Protein AF-A0A7G1IMS7-F1 (afdb_monomer_lite)

pLDDT: mean 81.99, std 18.88, range [33.56, 96.56]

Radius of gyration: 14.57 Å; chains: 1; bounding box: 38×28×28 Å

Organism: Mycobacterium kansasii (NCBI:txid1768)

InterPro domains:
  IPR000771 Fructose-bisphosphate aldolase, class-II [PF01116] (9-60)
  IPR006411 Fructose-bisphosphate aldolase, class II, yeast/E. coli subtype [PTHR30559] (2-56)
  IPR013785 Aldolase-type TIM barrel [G3DSA:3.20.20.70] (7-66)

Structure (mmCIF, N/CA/C/O backbone):
data_AF-A0A7G1IMS7-F1
#
_entry.id   AF-A0A7G1IMS7-F1
#
loop_
_atom_site.group_PDB
_atom_site.id
_atom_site.type_symbol
_atom_site.label_atom_id
_atom_site.label_alt_id
_atom_site.label_comp_id
_atom_site.label_asym_id
_atom_site.label_entity_id
_atom_site.label_seq_id
_atom_site.pdbx_PDB_ins_code
_atom_site.Cartn_x
_atom_site.Cartn_y
_atom_site.Cartn_z
_atom_site.occupancy
_atom_site.B_iso_or_equiv
_atom_site.auth_seq_id
_atom_site.auth_comp_id
_atom_site.auth_asym_id
_atom_site.auth_atom_id
_atom_site.pdbx_PDB_model_num
ATOM 1 N N . MET A 1 1 ? -7.110 15.439 -3.528 1.00 51.25 1 MET A N 1
ATOM 2 C CA . MET A 1 1 ? -5.666 15.255 -3.797 1.00 51.25 1 MET A CA 1
ATOM 3 C C . MET A 1 1 ? -5.409 13.751 -3.811 1.00 51.25 1 MET A C 1
ATOM 5 O O . MET A 1 1 ? -5.904 13.115 -2.894 1.00 51.25 1 MET A O 1
ATOM 9 N N . PRO A 1 2 ? -4.742 13.162 -4.822 1.00 77.19 2 PRO A N 1
ATOM 10 C CA . PRO A 1 2 ? -4.580 11.701 -4.937 1.00 77.19 2 PRO A CA 1
ATOM 11 C C . PRO A 1 2 ? -3.562 11.099 -3.950 1.00 77.19 2 PRO A C 1
ATOM 13 O O . PRO A 1 2 ? -3.334 9.898 -3.958 1.00 77.19 2 PRO A O 1
ATOM 16 N N . ILE A 1 3 ? -2.934 11.934 -3.116 1.00 85.25 3 ILE A N 1
ATOM 17 C CA . ILE A 1 3 ? -1.999 11.538 -2.063 1.00 85.25 3 ILE A CA 1
ATOM 18 C C . ILE A 1 3 ? -2.636 11.923 -0.728 1.00 85.25 3 ILE A C 1
ATOM 20 O O . ILE A 1 3 ? -3.056 13.071 -0.559 1.00 85.25 3 ILE A O 1
ATOM 24 N N . ALA A 1 4 ? -2.718 10.968 0.197 1.00 86.94 4 ALA A N 1
ATOM 25 C CA . ALA A 1 4 ? -3.237 11.197 1.539 1.00 86.94 4 ALA A CA 1
ATOM 26 C C . ALA A 1 4 ? -2.295 12.110 2.340 1.00 86.94 4 ALA A C 1
ATOM 28 O O . ALA A 1 4 ? -1.073 11.956 2.291 1.00 86.94 4 ALA A O 1
ATOM 29 N N . THR A 1 5 ? -2.863 13.052 3.096 1.00 93.56 5 THR A N 1
ATOM 30 C CA . THR A 1 5 ? -2.108 13.755 4.142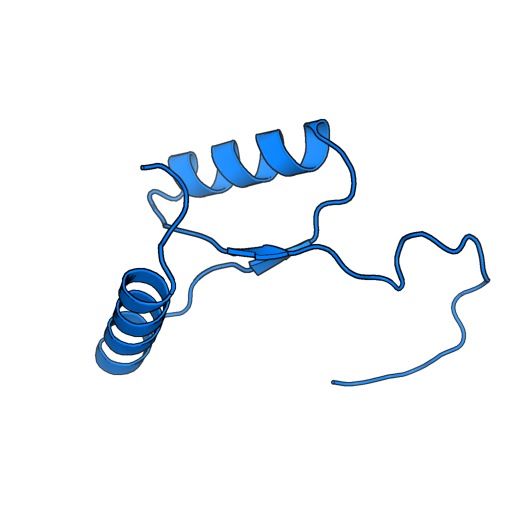 1.00 93.56 5 THR A CA 1
ATOM 31 C C . THR A 1 5 ? -1.892 12.813 5.335 1.00 93.56 5 THR A C 1
ATOM 33 O O . THR A 1 5 ? -2.574 11.787 5.428 1.00 93.56 5 THR A O 1
ATOM 36 N N . PRO A 1 6 ? -0.972 13.121 6.267 1.00 91.31 6 PRO A N 1
ATOM 37 C CA . PRO A 1 6 ? -0.748 12.283 7.447 1.00 91.31 6 PRO A CA 1
ATOM 38 C C . PRO A 1 6 ? -2.019 12.016 8.266 1.00 91.31 6 PRO A C 1
ATOM 40 O O . PRO A 1 6 ? -2.212 10.910 8.766 1.00 91.31 6 PRO A O 1
ATOM 43 N N . GLU A 1 7 ? -2.909 13.003 8.364 1.00 93.44 7 GLU A N 1
ATOM 44 C CA . GLU A 1 7 ? -4.174 12.900 9.096 1.00 93.44 7 GLU A CA 1
ATOM 45 C C . GLU A 1 7 ? -5.135 11.933 8.397 1.00 93.44 7 GLU A C 1
ATOM 47 O O . GLU A 1 7 ? -5.698 11.047 9.038 1.00 93.44 7 GLU A O 1
ATOM 52 N N . VAL A 1 8 ? -5.260 12.048 7.070 1.00 92.44 8 VAL A N 1
ATOM 53 C CA . VAL A 1 8 ? -6.075 11.135 6.253 1.00 92.44 8 VAL A CA 1
ATOM 54 C C . VAL A 1 8 ? -5.513 9.717 6.319 1.00 92.44 8 VAL A C 1
ATOM 56 O O . VAL A 1 8 ? -6.268 8.763 6.469 1.00 92.44 8 VAL A O 1
ATOM 59 N N . TYR A 1 9 ? -4.189 9.561 6.270 1.00 91.94 9 TYR A N 1
ATOM 60 C CA . TYR A 1 9 ? -3.541 8.258 6.410 1.00 91.94 9 TYR A CA 1
ATOM 61 C C . TYR A 1 9 ? -3.848 7.604 7.768 1.00 91.94 9 TYR A C 1
ATOM 63 O O . TYR A 1 9 ? -4.160 6.414 7.830 1.00 91.94 9 TYR A O 1
ATOM 71 N N . ALA A 1 10 ? -3.817 8.376 8.857 1.00 93.44 10 ALA A N 1
ATOM 72 C CA . ALA A 1 10 ? -4.185 7.879 10.179 1.00 93.44 10 ALA A CA 1
ATOM 73 C C . ALA A 1 10 ? -5.667 7.464 10.249 1.00 93.44 10 ALA A C 1
ATOM 75 O O . ALA A 1 10 ? -5.978 6.403 10.794 1.00 93.44 10 ALA A O 1
ATOM 76 N N . GLU A 1 11 ? -6.569 8.255 9.659 1.00 93.62 11 GLU A N 1
ATOM 77 C CA . GLU A 1 11 ? -7.997 7.925 9.569 1.00 93.62 11 GLU A CA 1
ATOM 78 C C . GLU A 1 11 ? -8.229 6.634 8.776 1.00 93.62 11 GLU A C 1
ATOM 80 O O . GLU A 1 11 ? -8.977 5.761 9.221 1.00 93.62 11 GLU A O 1
ATOM 85 N N . MET A 1 12 ? -7.549 6.476 7.637 1.00 92.94 12 MET A N 1
ATOM 86 C CA . MET A 1 12 ? -7.598 5.255 6.836 1.00 92.94 12 MET A CA 1
ATOM 87 C C . MET A 1 12 ? -7.266 4.040 7.708 1.00 92.94 12 MET A C 1
ATOM 89 O O . MET A 1 12 ? -8.080 3.119 7.810 1.00 92.94 12 MET A O 1
ATOM 93 N N . LEU A 1 13 ? -6.116 4.048 8.391 1.00 93.44 13 LEU A N 1
ATOM 94 C CA . LEU A 1 13 ? -5.709 2.943 9.265 1.00 93.44 13 LEU A CA 1
ATOM 95 C C . LEU A 1 13 ? -6.703 2.691 10.410 1.00 93.44 13 LEU A C 1
ATOM 97 O O . LEU A 1 13 ? -6.952 1.534 10.757 1.00 93.44 13 LEU A O 1
ATOM 101 N N . GLY A 1 14 ? -7.295 3.750 10.970 1.00 95.31 14 GLY A N 1
ATOM 102 C CA . GLY A 1 14 ? -8.360 3.647 11.969 1.00 95.31 14 GLY A CA 1
ATOM 103 C C . GLY A 1 14 ? -9.577 2.891 11.434 1.00 95.31 14 GLY A C 1
ATOM 104 O O . GLY A 1 14 ? -9.981 1.882 12.014 1.00 95.31 14 GLY A O 1
ATOM 105 N N . ARG A 1 15 ? -10.091 3.300 10.269 1.00 93.75 15 ARG A N 1
ATOM 106 C CA . ARG A 1 15 ? -11.244 2.664 9.610 1.00 93.75 15 ARG A CA 1
ATOM 107 C C . ARG A 1 15 ? -10.980 1.204 9.254 1.00 93.75 15 ARG A C 1
ATOM 109 O O . ARG A 1 15 ? -11.849 0.361 9.467 1.00 93.75 15 ARG A O 1
ATOM 116 N N . ALA A 1 16 ? -9.783 0.900 8.754 1.00 94.19 16 ALA A N 1
ATOM 117 C CA . ALA A 1 16 ? -9.354 -0.465 8.458 1.00 94.19 16 ALA A CA 1
ATOM 118 C C . ALA A 1 16 ? -9.364 -1.350 9.713 1.00 94.19 16 ALA A C 1
ATOM 120 O O . ALA A 1 16 ? -9.897 -2.460 9.691 1.00 94.19 16 ALA A O 1
ATOM 121 N N . LYS A 1 17 ? -8.856 -0.826 10.835 1.00 93.75 17 LYS A N 1
ATOM 122 C CA . LYS A 1 17 ? -8.860 -1.522 12.126 1.00 93.75 17 LYS A CA 1
ATOM 123 C C . LYS A 1 17 ? -10.275 -1.757 12.663 1.00 93.75 17 LYS A C 1
ATOM 125 O O . LYS A 1 17 ? -10.557 -2.853 13.137 1.00 93.75 17 LYS A O 1
ATOM 130 N N . GLU A 1 18 ? -11.150 -0.757 12.592 1.00 96.56 18 GLU A N 1
ATOM 131 C CA . GLU A 1 18 ? -12.541 -0.848 13.068 1.00 96.56 18 GLU A CA 1
ATOM 132 C C . GLU A 1 18 ? -13.380 -1.843 12.260 1.00 96.56 18 GLU A C 1
ATOM 134 O O . GLU A 1 18 ? -14.201 -2.564 12.822 1.00 96.56 18 GLU A O 1
ATOM 139 N N . ASN A 1 19 ? -13.150 -1.906 10.948 1.00 93.56 19 ASN A N 1
ATOM 140 C CA . ASN A 1 19 ? -13.922 -2.731 10.017 1.00 93.56 19 ASN A CA 1
ATOM 141 C C . ASN A 1 19 ? -13.202 -4.035 9.624 1.00 93.56 19 ASN A C 1
ATOM 143 O O . ASN A 1 19 ? -13.636 -4.718 8.699 1.00 93.56 19 ASN A O 1
ATOM 147 N N . ALA A 1 20 ? -12.111 -4.380 10.316 1.00 94.44 20 ALA A N 1
ATOM 148 C CA . ALA A 1 20 ? -11.347 -5.616 10.138 1.00 94.44 20 ALA A CA 1
ATOM 149 C C . ALA A 1 20 ? -10.893 -5.895 8.687 1.00 94.44 20 ALA A C 1
ATOM 151 O O . ALA A 1 20 ? -10.973 -7.027 8.206 1.00 94.44 20 ALA A O 1
ATOM 152 N N . TYR A 1 21 ? -10.372 -4.877 8.000 1.00 92.19 21 TYR A N 1
ATOM 153 C CA . TYR A 1 21 ? -9.717 -5.029 6.696 1.00 92.19 21 TYR A CA 1
ATOM 154 C C . TYR A 1 21 ? -8.328 -4.377 6.695 1.00 92.19 21 TYR A C 1
ATOM 156 O O . TYR A 1 21 ? -7.910 -3.764 7.674 1.00 92.19 21 TYR A O 1
ATOM 164 N N . ALA A 1 22 ? -7.587 -4.530 5.599 1.00 93.38 22 ALA A N 1
ATOM 165 C CA . ALA A 1 22 ? -6.269 -3.929 5.422 1.00 93.38 22 ALA A CA 1
ATOM 166 C C . ALA A 1 22 ? -6.146 -3.282 4.042 1.00 93.38 22 ALA A C 1
ATOM 168 O O . ALA A 1 22 ? -6.758 -3.744 3.079 1.00 93.38 22 ALA A O 1
ATOM 169 N N . PHE A 1 23 ? -5.327 -2.234 3.952 1.00 92.19 23 PHE A N 1
ATOM 170 C CA . PHE A 1 23 ? -4.960 -1.645 2.669 1.00 92.19 23 PHE A CA 1
ATOM 171 C C . PHE A 1 23 ? -3.745 -2.362 2.073 1.00 92.19 23 PHE A C 1
ATOM 173 O O . PHE A 1 23 ? -2.800 -2.675 2.805 1.00 92.19 23 PHE A O 1
ATOM 180 N N . PRO A 1 24 ? -3.727 -2.602 0.753 1.00 92.00 24 PRO A N 1
ATOM 181 C CA . PRO A 1 24 ? -2.564 -3.146 0.068 1.00 92.00 24 PRO A CA 1
ATOM 182 C C . PRO A 1 24 ? -1.392 -2.153 0.092 1.00 92.00 24 PRO A C 1
ATOM 184 O O . PRO A 1 24 ? -1.561 -0.973 -0.212 1.00 92.00 24 PRO A O 1
ATOM 187 N N . ALA A 1 25 ? -0.189 -2.647 0.395 1.00 93.56 25 ALA A N 1
ATOM 188 C CA . ALA A 1 25 ? 1.057 -1.886 0.314 1.00 93.56 25 ALA A CA 1
ATOM 189 C C . ALA A 1 25 ? 1.952 -2.448 -0.798 1.00 93.56 25 ALA A C 1
ATOM 191 O O . ALA A 1 25 ? 2.428 -3.581 -0.708 1.00 93.56 25 ALA A O 1
ATOM 192 N N . ILE A 1 26 ? 2.169 -1.667 -1.858 1.00 92.94 26 ILE A N 1
ATOM 193 C CA . ILE A 1 26 ? 2.892 -2.092 -3.061 1.00 92.94 26 ILE A CA 1
ATOM 194 C C . ILE A 1 26 ? 4.240 -1.384 -3.134 1.00 92.94 26 ILE A C 1
ATOM 196 O O . ILE A 1 26 ? 4.317 -0.159 -3.237 1.00 92.94 26 ILE A O 1
ATOM 200 N N . ASN A 1 27 ? 5.314 -2.174 -3.122 1.00 91.88 27 ASN A N 1
ATOM 201 C CA . ASN A 1 27 ? 6.654 -1.662 -3.367 1.00 91.88 27 ASN A CA 1
ATOM 202 C C . ASN A 1 27 ? 6.832 -1.353 -4.854 1.00 91.88 27 ASN A C 1
ATOM 204 O O . ASN A 1 27 ? 6.682 -2.242 -5.692 1.00 91.88 27 ASN A O 1
ATOM 208 N N . CYS A 1 28 ? 7.194 -0.116 -5.172 1.00 91.62 28 CYS A N 1
ATOM 209 C CA . CYS A 1 28 ? 7.456 0.323 -6.537 1.00 91.62 28 CYS A CA 1
ATOM 210 C C . CYS A 1 28 ? 8.927 0.713 -6.708 1.00 91.62 28 CYS A C 1
ATOM 212 O O . CYS A 1 28 ? 9.590 1.136 -5.761 1.00 91.62 28 CYS A O 1
ATOM 214 N N . THR A 1 29 ? 9.450 0.568 -7.924 1.00 91.56 29 THR A N 1
ATOM 215 C CA . THR A 1 29 ? 10.855 0.883 -8.260 1.00 91.56 29 THR A CA 1
ATOM 216 C C . THR A 1 29 ? 10.996 1.739 -9.515 1.00 91.56 29 THR A C 1
ATOM 218 O O . THR A 1 29 ? 12.078 2.246 -9.801 1.00 91.56 29 THR A O 1
ATOM 221 N N . SER A 1 30 ? 9.903 1.917 -10.252 1.00 90.38 30 SER A N 1
ATOM 222 C CA . SER A 1 30 ? 9.831 2.651 -11.511 1.00 90.38 30 SER A CA 1
ATOM 223 C C . SER A 1 30 ? 8.464 3.305 -11.667 1.00 90.38 30 SER A C 1
ATOM 225 O O . SER A 1 30 ? 7.491 2.915 -11.019 1.00 90.38 30 SER A O 1
ATOM 227 N N . SER A 1 31 ? 8.364 4.269 -12.573 1.00 93.00 31 SER A N 1
ATOM 228 C CA . SER A 1 31 ? 7.088 4.895 -12.923 1.00 93.00 31 SER A CA 1
ATOM 229 C C . SER A 1 31 ? 6.079 3.878 -13.467 1.00 93.00 31 SER A C 1
ATOM 231 O O . SER A 1 31 ? 4.887 3.969 -13.189 1.00 93.00 31 SER A O 1
ATOM 233 N N . GLU A 1 32 ? 6.546 2.864 -14.190 1.00 94.94 32 GLU A N 1
ATOM 234 C CA . GLU A 1 32 ? 5.713 1.788 -14.725 1.00 94.94 32 GLU A CA 1
ATOM 235 C C . GLU A 1 32 ? 5.085 0.947 -13.607 1.00 94.94 32 GLU A C 1
ATOM 237 O O . GLU A 1 32 ? 3.887 0.664 -13.651 1.00 94.94 32 GLU A O 1
ATOM 242 N N . THR A 1 33 ? 5.861 0.600 -12.573 1.00 92.12 33 THR A N 1
ATOM 243 C CA . THR A 1 33 ? 5.345 -0.155 -11.415 1.00 92.12 33 THR A CA 1
ATOM 244 C C . THR A 1 33 ? 4.390 0.682 -10.563 1.00 92.12 33 THR A C 1
ATOM 246 O O . THR A 1 33 ? 3.384 0.154 -10.093 1.00 92.12 33 THR A O 1
ATOM 249 N N . ILE A 1 34 ? 4.623 1.997 -10.464 1.00 93.12 34 ILE A N 1
ATOM 250 C CA . ILE A 1 34 ? 3.684 2.949 -9.845 1.00 93.12 34 ILE A CA 1
ATOM 251 C C . ILE A 1 34 ? 2.351 2.969 -10.603 1.00 93.12 34 ILE A C 1
ATOM 253 O O . ILE A 1 34 ? 1.291 2.820 -9.998 1.00 93.12 34 ILE A O 1
ATOM 257 N N . ASN A 1 35 ? 2.388 3.119 -11.928 1.00 94.00 35 ASN A N 1
ATOM 258 C CA . ASN A 1 35 ? 1.178 3.183 -12.749 1.00 94.00 35 ASN A CA 1
ATOM 259 C C . ASN A 1 35 ? 0.376 1.876 -12.694 1.00 94.00 35 ASN A C 1
ATOM 261 O O . ASN A 1 35 ? -0.853 1.909 -12.624 1.00 94.00 35 ASN A O 1
ATOM 265 N N . ALA A 1 36 ? 1.062 0.730 -12.672 1.00 94.19 36 ALA A N 1
ATOM 266 C CA . ALA A 1 36 ? 0.423 -0.568 -12.489 1.00 94.19 36 ALA A CA 1
ATOM 267 C C . ALA A 1 36 ? -0.254 -0.686 -11.112 1.00 94.19 36 ALA A C 1
ATOM 269 O O . ALA A 1 36 ? -1.388 -1.158 -11.035 1.00 94.19 36 ALA A O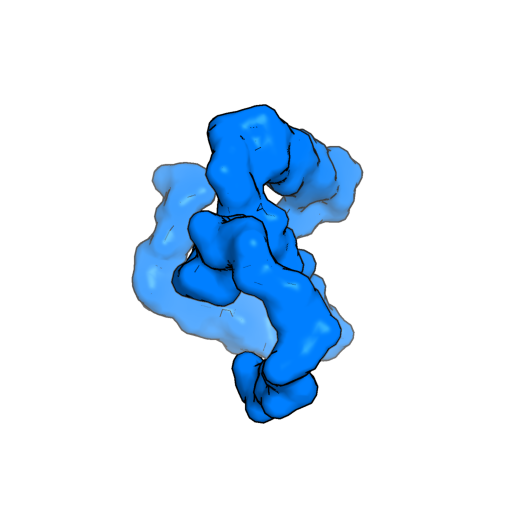 1
ATOM 270 N N . ALA A 1 37 ? 0.394 -0.212 -10.041 1.00 93.62 37 ALA A N 1
ATOM 271 C CA . ALA A 1 37 ? -0.188 -0.204 -8.699 1.00 93.62 37 ALA A CA 1
ATOM 272 C C . ALA A 1 37 ? -1.444 0.678 -8.626 1.00 93.62 37 ALA A C 1
ATOM 274 O O . ALA A 1 37 ? -2.484 0.223 -8.155 1.00 93.62 37 ALA A O 1
ATOM 275 N N . LEU A 1 38 ? -1.386 1.898 -9.172 1.00 93.00 38 LEU A N 1
ATOM 276 C CA . LEU A 1 38 ? -2.535 2.810 -9.231 1.00 93.00 38 LEU A CA 1
ATOM 277 C C . LEU A 1 38 ? -3.709 2.209 -10.011 1.00 93.00 38 LEU A C 1
ATOM 279 O O . LEU A 1 38 ? -4.857 2.310 -9.578 1.00 93.00 38 LEU A O 1
ATOM 283 N N . LYS A 1 39 ? -3.426 1.549 -11.142 1.00 94.31 39 LYS A N 1
ATOM 284 C CA . LYS A 1 39 ? -4.447 0.834 -11.915 1.00 94.31 39 LYS A CA 1
ATOM 285 C C . LYS A 1 39 ? -5.061 -0.307 -11.103 1.00 94.31 39 LYS A C 1
ATOM 287 O O . LYS A 1 39 ? -6.278 -0.440 -11.093 1.00 94.31 39 LYS A O 1
ATOM 292 N N . GLY A 1 40 ? -4.238 -1.082 -10.395 1.00 93.69 40 GLY A N 1
ATOM 293 C CA . GLY A 1 40 ? -4.697 -2.172 -9.534 1.00 93.69 40 GLY A CA 1
ATOM 294 C C . GLY A 1 40 ? -5.589 -1.698 -8.384 1.00 93.69 40 GLY A C 1
ATOM 295 O O . GLY A 1 40 ? -6.619 -2.311 -8.124 1.00 93.69 40 GLY A O 1
ATOM 296 N N . PHE A 1 41 ? -5.243 -0.580 -7.741 1.00 93.19 41 PHE A N 1
ATOM 297 C CA . PHE A 1 41 ? -6.072 0.054 -6.710 1.00 93.19 41 PHE A CA 1
ATOM 298 C C . PHE A 1 41 ? -7.433 0.491 -7.263 1.00 93.19 41 PHE A C 1
ATOM 300 O O . PHE A 1 41 ? -8.471 0.168 -6.684 1.00 93.19 41 PHE A O 1
ATOM 307 N N . ALA A 1 42 ? -7.442 1.140 -8.431 1.00 93.38 42 ALA A N 1
ATOM 308 C CA . ALA A 1 42 ? -8.675 1.546 -9.098 1.00 93.38 42 ALA A CA 1
ATOM 309 C C . ALA A 1 42 ? -9.557 0.346 -9.493 1.00 93.38 42 ALA A C 1
ATOM 311 O O . ALA A 1 42 ? -10.764 0.381 -9.268 1.00 93.38 42 ALA A O 1
ATOM 312 N N . ASP A 1 43 ? -8.964 -0.725 -10.027 1.00 93.94 43 ASP A N 1
ATOM 313 C CA . ASP A 1 43 ? -9.693 -1.936 -10.431 1.00 93.94 43 ASP A CA 1
ATOM 314 C C . ASP A 1 43 ? -10.262 -2.703 -9.232 1.00 93.94 43 ASP A C 1
ATOM 316 O O . ASP A 1 43 ? -11.348 -3.276 -9.318 1.00 93.94 43 ASP A O 1
ATOM 320 N N . ALA A 1 44 ? -9.553 -2.684 -8.101 1.00 89.75 44 ALA A N 1
ATOM 321 C CA . ALA A 1 44 ? -10.018 -3.254 -6.842 1.00 89.75 44 ALA A CA 1
ATOM 322 C C . ALA A 1 44 ? -11.018 -2.348 -6.098 1.00 89.75 44 ALA A C 1
ATOM 324 O O . ALA A 1 44 ? -11.574 -2.772 -5.085 1.00 89.75 44 ALA A O 1
ATOM 325 N N . GLY A 1 45 ? -11.225 -1.106 -6.556 1.00 89.06 45 GLY A N 1
ATOM 326 C CA . GLY A 1 45 ? -12.024 -0.103 -5.847 1.00 89.06 45 GLY A CA 1
ATOM 327 C C . GLY A 1 45 ? -11.497 0.190 -4.439 1.00 89.06 45 GLY A C 1
ATOM 328 O O . GLY A 1 45 ? -12.283 0.465 -3.534 1.00 89.06 45 GLY A O 1
ATOM 329 N N . SER A 1 46 ? -10.184 0.067 -4.238 1.00 87.44 46 SER A N 1
ATOM 330 C CA . SER A 1 46 ? -9.537 0.125 -2.929 1.00 87.44 46 SER A CA 1
ATOM 331 C C . SER A 1 46 ? -8.454 1.193 -2.926 1.00 87.44 46 SER A C 1
ATOM 333 O O . SER A 1 46 ? -7.689 1.303 -3.881 1.00 87.44 46 SER A O 1
ATOM 335 N N . ASP A 1 47 ? -8.363 1.962 -1.844 1.00 90.00 47 ASP A N 1
ATOM 336 C CA . ASP A 1 47 ? -7.183 2.786 -1.600 1.00 90.00 47 ASP A CA 1
ATOM 337 C C . ASP A 1 47 ? -5.957 1.897 -1.332 1.00 90.00 47 ASP A C 1
ATOM 339 O O . ASP A 1 47 ? -6.076 0.738 -0.935 1.00 90.00 47 ASP A O 1
ATOM 343 N N . GLY A 1 48 ? -4.754 2.437 -1.511 1.00 90.19 48 GLY A N 1
ATOM 344 C CA . GLY A 1 48 ? -3.531 1.663 -1.335 1.00 90.19 48 GLY A CA 1
ATOM 345 C C . GLY A 1 48 ? -2.328 2.510 -0.956 1.00 90.19 48 GLY A C 1
ATOM 346 O O . GLY A 1 48 ? -2.325 3.734 -1.084 1.00 90.19 48 GLY A O 1
ATOM 347 N N . ILE A 1 49 ? -1.292 1.834 -0.471 1.00 94.25 49 ILE A N 1
ATOM 348 C CA . ILE A 1 49 ? -0.038 2.440 -0.034 1.00 94.25 49 ILE A CA 1
ATOM 349 C C . ILE A 1 49 ? 1.024 2.136 -1.088 1.00 94.25 49 ILE A C 1
ATOM 351 O O . ILE A 1 49 ? 1.320 0.976 -1.371 1.00 94.25 49 ILE A O 1
ATOM 355 N N . ILE A 1 50 ? 1.622 3.178 -1.662 1.00 93.19 50 ILE A N 1
ATOM 356 C CA . ILE A 1 50 ? 2.805 3.040 -2.516 1.00 93.19 50 ILE A CA 1
ATOM 357 C C . ILE A 1 50 ? 4.036 3.205 -1.636 1.00 93.19 50 ILE A C 1
ATOM 359 O O . ILE A 1 50 ? 4.216 4.241 -0.996 1.00 93.19 50 ILE A O 1
ATOM 363 N N . GLN A 1 51 ? 4.885 2.184 -1.617 1.00 91.19 51 GLN A N 1
ATOM 364 C CA . GLN A 1 51 ? 6.098 2.162 -0.816 1.00 91.19 51 GLN A CA 1
ATOM 365 C C . GLN A 1 51 ? 7.335 2.091 -1.711 1.00 91.19 51 GLN A C 1
ATOM 367 O O . GLN A 1 51 ? 7.334 1.483 -2.779 1.00 91.19 51 GLN A O 1
ATOM 372 N N . PHE A 1 52 ? 8.420 2.687 -1.235 1.00 90.75 52 PHE A N 1
ATOM 373 C CA . PHE A 1 52 ? 9.747 2.524 -1.807 1.00 90.75 52 PHE A CA 1
ATOM 374 C C . PHE A 1 52 ? 10.661 1.965 -0.724 1.00 90.75 52 PHE A C 1
ATOM 376 O O . PHE A 1 52 ? 10.618 2.419 0.419 1.00 90.75 52 PHE A O 1
ATOM 383 N N . SER A 1 53 ? 11.492 0.985 -1.074 1.00 85.31 53 SER A N 1
ATOM 384 C CA . SER A 1 53 ? 12.482 0.426 -0.156 1.00 85.31 53 SER A CA 1
ATOM 385 C C . SER A 1 53 ? 13.894 0.807 -0.589 1.00 85.31 53 SER A C 1
ATOM 387 O O . SER A 1 53 ? 14.215 0.895 -1.775 1.00 85.31 53 SER A O 1
ATOM 389 N N . THR A 1 54 ? 14.773 1.016 0.388 1.00 76.81 54 THR A N 1
ATOM 390 C CA . THR A 1 54 ? 16.195 1.301 0.146 1.00 76.81 54 THR A CA 1
ATOM 391 C C . THR A 1 54 ? 16.984 0.051 -0.260 1.00 76.81 54 THR A C 1
ATOM 393 O O . THR A 1 54 ? 18.055 0.171 -0.849 1.00 76.81 54 THR A O 1
ATOM 396 N N . GLY A 1 55 ? 16.452 -1.150 0.004 1.00 60.88 55 GLY A N 1
ATOM 397 C CA . GLY A 1 55 ? 17.099 -2.432 -0.302 1.00 60.88 55 GLY A CA 1
ATOM 398 C C . GLY A 1 55 ? 17.025 -2.862 -1.771 1.00 60.88 55 GLY A C 1
ATOM 399 O O . GLY A 1 55 ? 17.852 -3.652 -2.212 1.00 60.88 55 GLY A O 1
ATOM 400 N N . VAL A 1 56 ? 16.084 -2.328 -2.555 1.00 49.34 56 VAL A N 1
ATOM 401 C CA . VAL A 1 56 ? 15.834 -2.797 -3.932 1.00 49.34 56 VAL A CA 1
ATOM 402 C C . VAL A 1 56 ? 16.799 -2.207 -4.976 1.00 49.34 56 VAL A C 1
ATOM 404 O O . VAL A 1 56 ? 16.859 -2.687 -6.103 1.00 49.34 56 VAL A O 1
ATOM 407 N N . ARG A 1 57 ? 17.579 -1.173 -4.614 1.00 45.88 57 ARG A N 1
ATOM 408 C CA . ARG A 1 57 ? 18.541 -0.504 -5.516 1.00 45.88 57 ARG A CA 1
ATOM 409 C C . ARG A 1 57 ? 19.913 -1.192 -5.574 1.00 45.88 57 ARG A C 1
ATOM 411 O O . ARG A 1 57 ? 20.774 -0.770 -6.338 1.00 45.88 57 ARG A O 1
ATOM 418 N N . SER A 1 58 ? 20.145 -2.236 -4.785 1.00 44.94 58 SER A N 1
ATOM 419 C CA . SER A 1 58 ? 21.436 -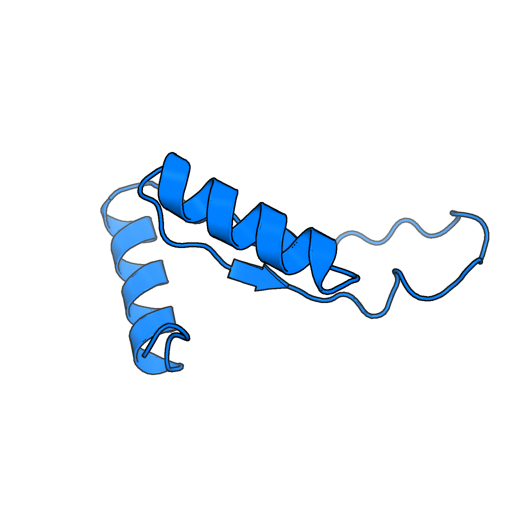2.921 -4.760 1.00 44.94 58 SER A CA 1
ATOM 420 C C . SER A 1 58 ? 21.352 -4.231 -5.532 1.00 44.94 58 SER A C 1
ATOM 422 O O . SER A 1 58 ? 20.681 -5.165 -5.105 1.00 44.94 58 SER A O 1
ATOM 424 N N . SER A 1 59 ? 22.079 -4.334 -6.642 1.00 53.81 59 SER A N 1
ATOM 425 C CA . SER A 1 59 ? 22.429 -5.605 -7.284 1.00 53.81 59 SER A CA 1
ATOM 426 C C . SER A 1 59 ? 23.433 -6.397 -6.426 1.00 53.81 59 SER A C 1
ATOM 428 O O . SER A 1 59 ? 24.487 -6.812 -6.908 1.00 53.81 59 SER A O 1
ATOM 430 N N . ALA A 1 60 ? 23.150 -6.553 -5.134 1.00 48.19 60 ALA A N 1
ATOM 431 C CA . ALA A 1 60 ? 23.898 -7.409 -4.229 1.00 48.19 60 ALA A CA 1
ATOM 432 C C . ALA A 1 60 ? 23.144 -8.741 -4.086 1.00 48.19 60 ALA A C 1
ATOM 434 O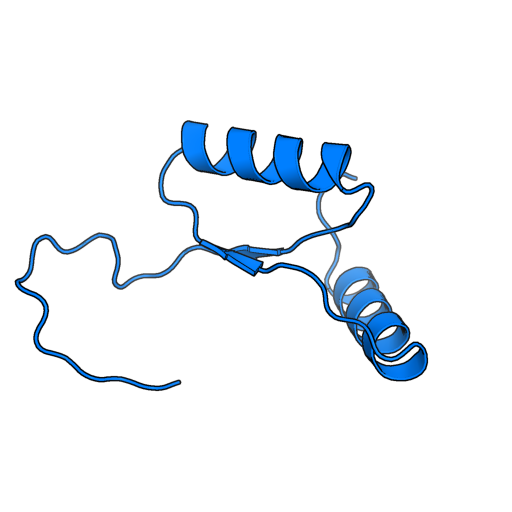 O . ALA A 1 60 ? 21.919 -8.727 -3.945 1.00 48.19 60 ALA A O 1
ATOM 435 N N . PRO A 1 61 ? 23.840 -9.892 -4.144 1.00 44.91 61 PRO A N 1
ATOM 436 C CA . PRO A 1 61 ? 23.203 -11.197 -4.034 1.00 44.91 61 PRO A CA 1
ATOM 437 C C . PRO A 1 61 ? 22.427 -11.291 -2.718 1.00 44.91 61 PRO A C 1
ATOM 439 O O . PRO A 1 61 ? 22.896 -10.860 -1.664 1.00 44.91 61 PRO A O 1
ATOM 442 N N . ALA A 1 62 ? 21.213 -11.833 -2.804 1.00 49.69 62 ALA A N 1
ATOM 443 C CA . ALA A 1 62 ? 20.301 -11.978 -1.683 1.00 49.69 62 ALA A CA 1
ATOM 444 C C . ALA A 1 62 ? 20.884 -12.925 -0.623 1.00 49.69 62 ALA A C 1
ATOM 446 O O . ALA A 1 62 ? 20.673 -14.133 -0.655 1.00 49.69 62 ALA A O 1
ATOM 447 N N . SER A 1 63 ? 21.598 -12.367 0.349 1.00 53.78 63 SER A N 1
ATOM 448 C CA . SER A 1 63 ? 21.861 -13.018 1.629 1.00 53.78 63 SER A CA 1
ATOM 449 C C . SER A 1 63 ? 21.778 -11.988 2.749 1.00 53.78 63 SER A C 1
ATOM 451 O O . SER A 1 63 ? 22.781 -11.563 3.315 1.00 53.78 63 SER A O 1
ATOM 453 N N . ALA A 1 64 ? 20.565 -11.555 3.064 1.00 45.91 64 ALA A N 1
ATOM 454 C CA . ALA A 1 64 ? 20.294 -10.938 4.352 1.00 45.91 64 ALA A CA 1
ATOM 455 C C . ALA A 1 64 ? 18.814 -11.110 4.675 1.00 45.91 64 ALA A C 1
ATOM 457 O O . ALA A 1 64 ? 17.966 -10.311 4.289 1.00 45.91 64 ALA A O 1
ATOM 458 N N . SER A 1 65 ? 18.522 -12.179 5.410 1.00 49.38 65 SER A N 1
ATOM 459 C CA . SER A 1 65 ? 17.360 -12.244 6.281 1.00 49.38 65 SER A CA 1
ATOM 460 C C . SER A 1 65 ? 17.286 -10.963 7.115 1.00 49.38 65 SER A C 1
ATOM 462 O O . SER A 1 65 ? 18.128 -10.741 7.989 1.00 49.38 65 SER A O 1
ATOM 464 N N . ARG A 1 66 ? 16.287 -10.124 6.866 1.00 43.22 66 ARG A N 1
ATOM 465 C CA . ARG A 1 66 ? 15.811 -9.159 7.856 1.00 43.22 66 ARG A CA 1
ATOM 466 C C . ARG A 1 66 ? 14.308 -9.018 7.705 1.00 43.22 66 ARG A C 1
ATOM 468 O O . ARG A 1 66 ? 13.811 -8.305 6.8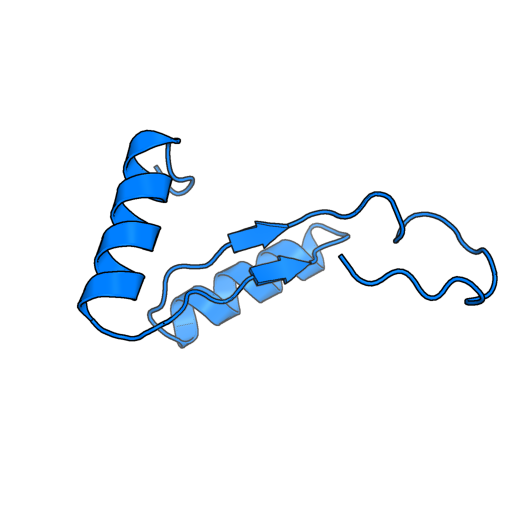46 1.00 43.22 66 ARG A O 1
ATOM 475 N N . THR A 1 67 ? 13.614 -9.760 8.558 1.00 33.56 67 THR A N 1
ATOM 476 C CA . THR A 1 67 ? 12.369 -9.316 9.178 1.00 33.56 67 THR A CA 1
ATOM 477 C C . THR A 1 67 ? 12.630 -7.952 9.810 1.00 33.56 67 THR A C 1
ATOM 479 O O . THR A 1 67 ? 13.528 -7.869 10.648 1.00 33.56 67 THR A O 1
ATOM 482 N N . TRP A 1 68 ? 11.978 -6.907 9.314 1.00 37.62 68 TRP A N 1
ATOM 483 C CA . TRP A 1 68 ? 11.008 -6.048 10.009 1.00 37.62 68 TRP A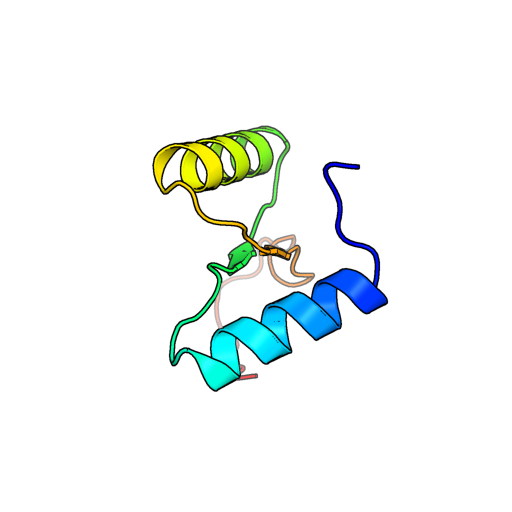 CA 1
ATOM 484 C C . TRP A 1 68 ? 10.284 -5.240 8.934 1.00 37.62 68 TRP A C 1
ATOM 486 O O . TRP A 1 68 ? 10.989 -4.663 8.075 1.00 37.62 68 TRP A O 1
#

Sequence (68 aa):
MPIATPEVYAEMLGRAKENAYAFPAINCTSSETINAALKGFADAGSDGIIQFSTGVRSSAPASASRTW

Secondary structure (DSSP, 8-state):
--S--HHHHHHHHHHHHHTT----EEE--SHHHHHHHHHHHHHHT---EEE--SGGG----S------

Foldseek 3Di:
DLDDDPVRVVVVVVVCVVVVHDAAEQEDDDPVSVVVVVVVCVVVVHDHHYDYDPVVPDPDPDDDDDDD